Protein AF-A0A6N0HSM1-F1 (afdb_monomer)

Foldseek 3Di:
DVVVVVVVVVVVVVVVVVVVVVVVVVVVVVVVVVVVVVVVVVVVVVVVVVCV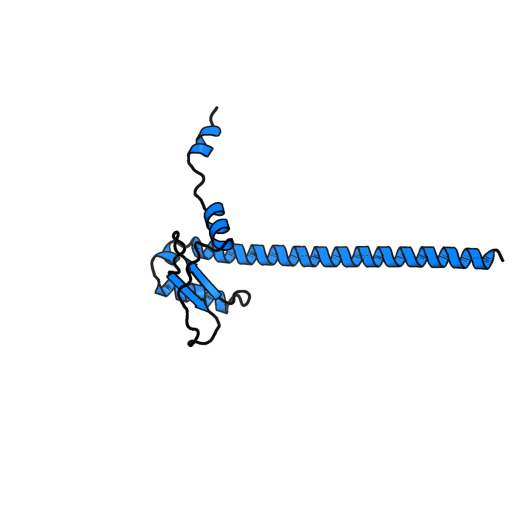PPPVCVVDPVVVQVVVVVCVVVPVVDAKDWDADPQQWTDDMDGPDDPPPPPPTDRCNPPPVSVVVNVVPPPPPCVVVVVPPD

pLDDT: mean 71.2, std 11.42, range [40.56, 85.94]

Mean predicted aligned error: 14.33 Å

Secondary structure (DSSP, 8-state):
-HHHHHHHHHHHHHHHHHHHHHHHHHHHHHHHHHHHHHHHHHHHHHHHHHHHH-TTTTT-HHHHHHHHHHHHHH-TT-SEEEEE-TTSBEEEEEESS-TT------B-TT-HHHHHHHHHHS---TTTTGGG--

Radius of gyration: 26.57 Å; Cα contacts (8 Å, |Δi|>4): 67; chains: 1; bounding box: 53×60×74 Å

Sequence (134 aa):
MPLTVAGMLLGWYSYNTQLDRVFAQQQREASNVANKVIVFLQDASREVEELSRFQTFYTLPQKQREYMYELLVREKIYRELYVVDADGSEFNMVTMRDENYNSEHHNWSGRPEFQAAIEKNKPVSEESLRIAHW

Nearest PDB structures (foldseek):
  3lie-assembly2_B  TM=6.354E-01  e=3.061E+00  Vibrio parahaemolyticus

Structure (mmCIF, N/CA/C/O backbone):
data_AF-A0A6N0HSM1-F1
#
_entry.id   AF-A0A6N0HSM1-F1
#
loop_
_atom_site.group_PDB
_atom_site.id
_atom_site.type_symbol
_atom_site.label_atom_id
_atom_site.label_alt_id
_atom_site.label_comp_id
_atom_site.label_asym_id
_atom_site.label_entity_id
_atom_site.label_seq_id
_atom_site.pdbx_PDB_ins_code
_atom_site.Cartn_x
_atom_site.Cartn_y
_atom_site.Cartn_z
_atom_site.occupancy
_atom_site.B_iso_or_equiv
_atom_site.auth_seq_id
_atom_site.auth_comp_id
_atom_site.auth_asym_id
_atom_site.auth_atom_id
_atom_site.pdbx_PDB_model_num
ATOM 1 N N . MET A 1 1 ? 34.179 -0.440 -53.560 1.00 55.72 1 MET A N 1
ATOM 2 C CA . MET A 1 1 ? 34.391 0.045 -52.178 1.00 55.72 1 MET A CA 1
ATOM 3 C C . MET A 1 1 ? 33.336 1.034 -51.648 1.00 55.72 1 MET A C 1
ATOM 5 O O . MET A 1 1 ? 33.120 0.984 -50.448 1.00 55.72 1 MET A O 1
ATOM 9 N N . PRO A 1 2 ? 32.645 1.903 -52.425 1.00 64.56 2 PRO A N 1
ATOM 10 C CA . PRO A 1 2 ? 31.671 2.835 -51.823 1.00 64.56 2 PRO A CA 1
ATOM 11 C C . PRO A 1 2 ? 30.368 2.156 -51.351 1.00 64.56 2 PRO A C 1
ATOM 13 O O . PRO A 1 2 ? 29.786 2.554 -50.348 1.00 64.56 2 PRO A O 1
ATOM 16 N N . LEU A 1 3 ? 29.943 1.081 -52.023 1.00 65.12 3 LEU A N 1
ATOM 17 C CA . LEU A 1 3 ? 28.708 0.353 -51.699 1.00 65.12 3 LEU A CA 1
ATOM 18 C C . LEU A 1 3 ? 28.742 -0.381 -50.347 1.00 65.12 3 LEU A C 1
ATOM 20 O O . LEU A 1 3 ? 27.730 -0.447 -49.657 1.00 65.12 3 LEU A O 1
ATOM 24 N N . THR A 1 4 ? 29.898 -0.906 -49.938 1.00 69.38 4 THR A N 1
ATOM 25 C CA . THR A 1 4 ? 30.055 -1.620 -48.661 1.00 69.38 4 THR A CA 1
ATOM 26 C C . THR A 1 4 ? 29.999 -0.677 -47.462 1.00 69.38 4 THR A C 1
ATOM 28 O O . THR A 1 4 ? 29.378 -1.003 -46.454 1.00 69.38 4 THR A O 1
ATOM 31 N N . VAL A 1 5 ? 30.578 0.520 -47.592 1.00 69.69 5 VAL A N 1
ATOM 32 C CA . VAL A 1 5 ? 30.514 1.566 -46.559 1.00 69.69 5 VAL A CA 1
ATOM 33 C C . VAL A 1 5 ? 29.078 2.074 -46.396 1.00 69.69 5 VAL A C 1
ATOM 35 O O . VAL A 1 5 ? 28.597 2.202 -45.273 1.00 69.69 5 VAL A O 1
ATOM 38 N N . ALA A 1 6 ? 28.357 2.278 -47.504 1.00 70.62 6 ALA A N 1
ATOM 39 C CA . ALA A 1 6 ? 26.946 2.666 -47.465 1.00 70.62 6 ALA A CA 1
ATOM 40 C C . ALA A 1 6 ? 26.065 1.599 -46.784 1.00 70.62 6 ALA A C 1
ATOM 42 O O . ALA A 1 6 ? 25.232 1.935 -45.945 1.00 70.62 6 ALA A O 1
ATOM 43 N N . GLY A 1 7 ? 26.287 0.314 -47.081 1.00 67.50 7 GLY A N 1
ATOM 44 C CA . GLY A 1 7 ? 25.564 -0.788 -46.439 1.00 67.50 7 GLY A CA 1
ATOM 45 C C . GLY A 1 7 ? 25.786 -0.861 -44.924 1.00 67.50 7 GLY A C 1
ATOM 46 O O . GLY A 1 7 ? 24.825 -1.033 -44.176 1.00 67.50 7 GLY A O 1
ATOM 47 N N . MET A 1 8 ? 27.025 -0.665 -44.456 1.00 69.81 8 MET A N 1
ATOM 48 C CA . MET A 1 8 ? 27.328 -0.636 -43.018 1.00 69.81 8 MET A CA 1
ATOM 49 C C . MET A 1 8 ? 26.655 0.537 -42.300 1.00 69.81 8 MET A C 1
ATOM 51 O O . MET A 1 8 ? 26.089 0.342 -41.226 1.00 69.81 8 MET A O 1
ATOM 55 N N . LEU A 1 9 ? 26.668 1.736 -42.891 1.00 71.25 9 LEU A N 1
ATOM 56 C CA . LEU A 1 9 ? 26.038 2.918 -42.293 1.00 71.25 9 LEU A CA 1
ATOM 57 C C . LEU A 1 9 ? 24.515 2.767 -42.191 1.00 71.25 9 LEU A C 1
ATOM 59 O O . LEU A 1 9 ? 23.933 3.091 -41.156 1.00 71.25 9 LEU A O 1
ATOM 63 N N . LEU A 1 10 ? 23.874 2.219 -43.226 1.00 73.94 10 LEU A N 1
ATOM 64 C CA . LEU A 1 10 ? 22.435 1.944 -43.209 1.00 73.94 10 LEU A CA 1
ATOM 65 C C . LEU A 1 10 ? 22.074 0.846 -42.200 1.00 73.94 10 LEU A C 1
ATOM 67 O O . LEU A 1 10 ? 21.082 0.977 -41.482 1.00 73.94 10 LEU A O 1
ATOM 71 N N . GLY A 1 11 ? 22.896 -0.203 -42.096 1.00 69.44 11 GLY A N 1
ATOM 72 C CA . GLY A 1 11 ? 22.733 -1.257 -41.094 1.00 69.44 11 GLY A CA 1
ATOM 73 C C . GLY A 1 11 ? 22.850 -0.724 -39.664 1.00 69.44 11 GLY A C 1
ATOM 74 O O . GLY A 1 11 ? 21.979 -0.991 -38.837 1.00 69.44 11 GLY A O 1
ATOM 75 N N . TRP A 1 12 ? 23.870 0.096 -39.390 1.00 77.75 12 TRP A N 1
ATOM 76 C CA . TRP A 1 12 ? 24.071 0.750 -38.093 1.00 77.75 12 TRP A CA 1
ATOM 77 C C . TRP A 1 12 ? 22.914 1.687 -37.733 1.00 77.75 12 TRP A C 1
ATOM 79 O O . TRP A 1 12 ? 22.406 1.653 -36.612 1.00 77.75 12 TRP A O 1
ATOM 89 N N . TYR A 1 13 ? 22.456 2.501 -38.685 1.00 80.75 13 TYR A N 1
ATOM 90 C CA . TYR A 1 13 ? 21.326 3.405 -38.476 1.00 80.75 13 TYR A CA 1
ATOM 91 C C . TYR A 1 13 ? 20.023 2.642 -38.191 1.00 80.75 13 TYR A C 1
ATOM 93 O O . TYR A 1 13 ? 19.322 2.948 -37.224 1.00 80.75 13 TYR A O 1
ATOM 101 N N . SER A 1 14 ? 19.724 1.600 -38.977 1.00 76.25 14 SER A N 1
ATOM 102 C CA . SER A 1 14 ? 18.558 0.736 -38.754 1.00 76.25 14 SER A CA 1
ATOM 103 C C . SER A 1 14 ? 18.618 0.041 -37.391 1.00 76.25 14 SER A C 1
ATOM 105 O O . SER A 1 14 ? 17.606 -0.024 -36.696 1.00 76.25 14 SER A O 1
ATOM 107 N N . TYR A 1 15 ? 19.792 -0.451 -36.990 1.00 75.25 15 TYR A N 1
ATOM 108 C CA . TYR A 1 15 ? 19.988 -1.111 -35.701 1.00 75.25 15 TYR A CA 1
ATOM 109 C C . TYR A 1 15 ? 19.730 -0.164 -34.520 1.00 75.25 15 TYR A C 1
ATOM 111 O O . TYR A 1 15 ? 18.949 -0.500 -33.632 1.00 75.25 15 TYR A O 1
ATOM 119 N N . ASN A 1 16 ? 20.291 1.050 -34.544 1.00 75.88 16 ASN A N 1
ATOM 120 C CA . ASN A 1 16 ? 20.036 2.046 -33.496 1.00 75.88 16 ASN A CA 1
ATOM 121 C C . ASN A 1 16 ? 18.560 2.458 -33.445 1.00 75.88 16 ASN A C 1
ATOM 123 O O . ASN A 1 16 ? 17.966 2.487 -32.374 1.00 75.88 16 ASN A O 1
ATOM 127 N N . THR A 1 17 ? 17.926 2.659 -34.604 1.00 76.44 17 THR A N 1
ATOM 128 C CA . THR A 1 17 ? 16.497 3.008 -34.663 1.00 76.44 17 THR A CA 1
ATOM 129 C C . THR A 1 17 ? 15.611 1.906 -34.067 1.00 76.44 17 THR A C 1
ATOM 131 O O . THR A 1 17 ? 14.573 2.191 -33.469 1.00 76.44 17 THR A O 1
ATOM 134 N N . GLN A 1 18 ? 15.991 0.634 -34.229 1.00 76.19 18 GLN A N 1
ATOM 135 C CA . GLN A 1 18 ? 15.280 -0.485 -33.610 1.00 76.19 18 GLN A CA 1
ATOM 136 C C . GLN A 1 18 ? 15.510 -0.540 -32.098 1.00 76.19 18 GLN A C 1
ATOM 138 O O . GLN A 1 18 ? 14.544 -0.729 -31.361 1.00 76.19 18 GLN A O 1
ATOM 143 N N . LEU A 1 19 ? 16.741 -0.314 -31.631 1.00 79.00 19 LEU A N 1
ATOM 144 C CA . LEU A 1 19 ? 17.042 -0.237 -30.200 1.00 79.00 19 LEU A CA 1
ATOM 145 C C . LEU A 1 19 ? 16.260 0.885 -29.512 1.00 79.00 19 LEU A C 1
ATOM 147 O O . LEU A 1 19 ? 15.607 0.627 -28.504 1.00 79.00 19 LEU A O 1
ATOM 151 N N . ASP A 1 20 ? 16.237 2.087 -30.087 1.00 81.75 20 ASP A N 1
ATOM 152 C CA . ASP A 1 20 ? 15.497 3.224 -29.528 1.00 81.75 20 ASP A CA 1
ATOM 153 C C . ASP A 1 20 ? 13.997 2.925 -29.411 1.00 81.75 20 ASP A C 1
ATOM 155 O O . ASP A 1 20 ? 13.355 3.266 -28.416 1.00 81.75 20 ASP A O 1
ATOM 159 N N . ARG A 1 21 ? 13.426 2.227 -30.401 1.00 76.00 21 ARG A N 1
ATOM 160 C CA . ARG A 1 21 ? 12.022 1.788 -30.356 1.00 76.00 21 ARG A CA 1
ATOM 161 C C . ARG A 1 21 ? 11.773 0.768 -29.251 1.00 76.00 21 ARG A C 1
ATOM 163 O O . ARG A 1 21 ? 10.755 0.880 -28.569 1.00 76.00 21 ARG A O 1
ATOM 170 N N . VAL A 1 22 ? 12.681 -0.191 -29.063 1.00 79.69 22 VAL A N 1
ATOM 171 C CA . VAL A 1 22 ? 12.588 -1.193 -27.991 1.00 79.69 22 VAL A CA 1
ATOM 172 C C . VAL A 1 22 ? 12.699 -0.521 -26.624 1.00 79.69 22 VAL A C 1
ATOM 174 O O . VAL A 1 22 ? 11.849 -0.766 -25.770 1.00 79.69 22 VAL A O 1
ATOM 177 N N . PHE A 1 23 ? 13.656 0.388 -26.428 1.00 79.62 23 PHE A N 1
ATOM 178 C CA . PHE A 1 23 ? 13.786 1.141 -25.177 1.00 79.62 23 PHE A CA 1
ATOM 179 C C . PHE A 1 23 ? 12.552 2.002 -24.895 1.00 79.62 23 PHE A C 1
ATOM 181 O O . PHE A 1 23 ? 12.008 1.958 -23.792 1.00 79.62 23 PHE A O 1
ATOM 188 N N . ALA A 1 24 ? 12.037 2.717 -25.897 1.00 80.56 24 ALA A N 1
ATOM 189 C CA . ALA A 1 24 ? 10.823 3.517 -25.750 1.00 80.56 24 ALA A CA 1
ATOM 190 C C . ALA A 1 24 ? 9.573 2.660 -25.481 1.00 80.56 24 ALA A C 1
ATOM 192 O O . ALA A 1 24 ? 8.617 3.128 -24.857 1.00 80.56 24 ALA A O 1
ATOM 193 N N . GLN A 1 25 ? 9.527 1.421 -25.974 1.00 82.25 25 GLN A N 1
ATOM 194 C CA . GLN A 1 25 ? 8.449 0.484 -25.661 1.00 82.25 25 GLN A CA 1
ATOM 195 C C . GLN A 1 25 ? 8.578 -0.050 -24.231 1.00 82.25 25 GLN A C 1
ATOM 197 O O . GLN A 1 25 ? 7.612 0.034 -23.477 1.00 82.25 25 GLN A O 1
ATOM 202 N N . GLN A 1 26 ? 9.766 -0.504 -23.829 1.00 78.50 26 GLN A N 1
ATOM 203 C CA . GLN A 1 26 ? 10.029 -0.977 -22.467 1.00 78.50 26 GLN A CA 1
ATOM 204 C C . GLN A 1 26 ? 9.753 0.108 -21.425 1.00 78.50 26 GLN A C 1
ATOM 206 O O . GLN A 1 26 ? 9.138 -0.166 -20.399 1.00 78.50 26 GLN A O 1
ATOM 211 N N . GLN A 1 27 ? 10.132 1.358 -21.704 1.00 81.06 27 GLN A N 1
ATOM 212 C CA . GLN A 1 27 ? 9.851 2.477 -20.809 1.00 81.06 27 GLN A CA 1
ATOM 213 C C . GLN A 1 27 ? 8.347 2.754 -20.691 1.00 81.06 27 GLN A C 1
ATOM 215 O O . GLN A 1 27 ? 7.855 3.011 -19.596 1.00 81.06 27 GLN A O 1
ATOM 220 N N . ARG 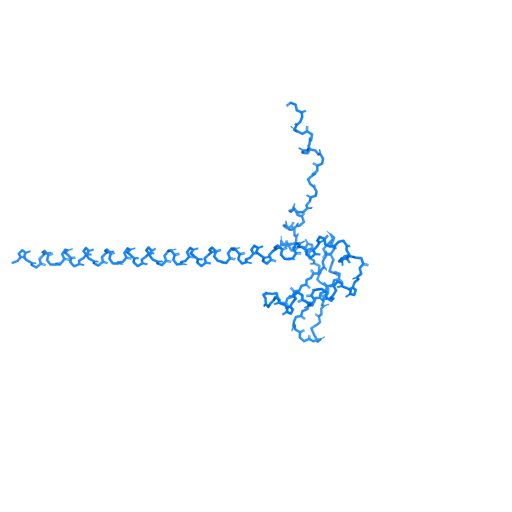A 1 28 ? 7.589 2.655 -21.792 1.00 85.94 28 ARG A N 1
ATOM 221 C CA . ARG A 1 28 ? 6.123 2.784 -21.759 1.00 85.94 28 ARG A CA 1
ATOM 222 C C . ARG A 1 28 ? 5.465 1.650 -20.982 1.00 85.94 28 ARG A C 1
ATOM 224 O O . ARG A 1 28 ? 4.559 1.906 -20.195 1.00 85.94 28 ARG A O 1
ATOM 231 N N . GLU A 1 29 ? 5.917 0.417 -21.174 1.00 83.50 29 GLU A N 1
ATOM 232 C CA . GLU A 1 29 ? 5.416 -0.740 -20.431 1.00 83.50 29 GLU A CA 1
ATOM 233 C C . GLU A 1 29 ? 5.733 -0.622 -18.936 1.00 83.50 29 GLU A C 1
ATOM 235 O O . GLU A 1 29 ? 4.832 -0.795 -18.117 1.00 83.50 29 GLU A O 1
ATOM 240 N N . ALA A 1 30 ? 6.955 -0.218 -18.576 1.00 80.25 30 ALA A N 1
ATOM 241 C CA . ALA A 1 30 ? 7.345 0.040 -17.192 1.00 80.25 30 ALA A CA 1
ATOM 242 C C . ALA A 1 30 ? 6.492 1.145 -16.551 1.00 80.25 30 ALA A C 1
ATOM 244 O O . ALA A 1 30 ? 5.958 0.944 -15.462 1.00 80.25 30 ALA A O 1
ATOM 245 N N . SER A 1 31 ? 6.284 2.271 -17.242 1.00 81.75 31 SER A N 1
ATOM 246 C CA . SER A 1 31 ? 5.404 3.348 -16.767 1.00 81.75 31 SER A CA 1
ATOM 247 C C . SER A 1 31 ? 3.954 2.888 -16.612 1.00 81.75 31 SER A C 1
ATOM 249 O O . SER A 1 31 ? 3.293 3.239 -15.637 1.00 81.75 31 SER A O 1
ATOM 251 N N . ASN A 1 32 ? 3.448 2.064 -17.532 1.00 85.25 32 ASN A N 1
ATOM 252 C CA . ASN A 1 32 ? 2.098 1.509 -17.438 1.00 85.25 32 ASN A CA 1
ATOM 253 C C . ASN A 1 32 ? 1.951 0.559 -16.245 1.00 85.25 32 ASN A C 1
ATOM 255 O O . ASN A 1 32 ? 0.934 0.603 -15.554 1.00 85.25 32 ASN A O 1
ATOM 259 N N . VAL A 1 33 ? 2.948 -0.292 -15.991 1.00 84.31 33 VAL A N 1
ATOM 260 C CA . VAL A 1 33 ? 2.967 -1.170 -14.815 1.00 84.31 33 VAL A CA 1
ATOM 261 C C . VAL A 1 33 ? 3.053 -0.338 -13.537 1.00 84.31 33 VAL A C 1
ATOM 263 O O . VAL A 1 33 ? 2.258 -0.564 -12.629 1.00 84.31 33 VAL A O 1
ATOM 266 N N . ALA A 1 34 ? 3.931 0.666 -13.487 1.00 80.94 34 ALA A N 1
ATOM 267 C CA . ALA A 1 34 ? 4.055 1.565 -12.342 1.00 80.94 34 ALA A CA 1
ATOM 268 C C . ALA A 1 34 ? 2.730 2.277 -12.033 1.00 80.94 34 ALA A C 1
ATOM 270 O O . ALA A 1 34 ? 2.274 2.254 -10.892 1.00 80.94 34 ALA A O 1
ATOM 271 N N . ASN A 1 35 ? 2.056 2.821 -13.050 1.00 84.00 35 ASN A N 1
ATOM 272 C CA . ASN A 1 35 ? 0.748 3.455 -12.883 1.00 84.00 35 ASN A CA 1
ATOM 273 C C . ASN A 1 35 ? -0.306 2.475 -12.356 1.00 84.00 35 ASN A C 1
ATOM 275 O O . ASN A 1 35 ? -1.064 2.824 -11.456 1.00 84.00 35 ASN A O 1
ATOM 279 N N . LYS A 1 36 ? -0.338 1.239 -12.868 1.00 81.19 36 LYS A N 1
ATOM 280 C CA . LYS A 1 36 ? -1.255 0.206 -12.364 1.00 81.19 36 LYS A CA 1
ATOM 281 C C . LYS A 1 36 ? -0.988 -0.131 -10.897 1.00 81.19 36 LYS A C 1
ATOM 283 O O . LYS A 1 36 ? -1.941 -0.267 -10.141 1.00 81.19 36 LYS A O 1
ATOM 288 N N . VAL A 1 37 ? 0.280 -0.227 -10.494 1.00 80.06 37 VAL A N 1
ATOM 289 C CA . VAL A 1 37 ? 0.663 -0.464 -9.093 1.00 80.06 37 VAL A CA 1
ATOM 290 C C . VAL A 1 37 ? 0.240 0.707 -8.206 1.00 80.06 37 VAL A C 1
ATOM 292 O O . VAL A 1 37 ? -0.317 0.479 -7.138 1.00 80.06 37 VAL A O 1
ATOM 295 N N . ILE A 1 38 ? 0.449 1.950 -8.649 1.00 79.69 38 ILE A N 1
ATOM 296 C CA . ILE A 1 38 ? 0.039 3.144 -7.894 1.00 79.69 38 ILE A CA 1
ATOM 297 C C . ILE A 1 38 ? -1.477 3.161 -7.684 1.00 79.69 38 ILE A C 1
ATOM 299 O O . ILE A 1 38 ? -1.919 3.340 -6.554 1.00 79.69 38 ILE A O 1
ATOM 303 N N . VAL A 1 39 ? -2.264 2.945 -8.743 1.00 80.44 39 VAL A N 1
ATOM 304 C CA . VAL A 1 39 ? -3.734 2.917 -8.653 1.00 80.44 39 VAL A CA 1
ATOM 305 C C . VAL A 1 39 ? -4.194 1.807 -7.709 1.00 80.44 39 VAL A C 1
ATOM 307 O O . VAL A 1 39 ? -4.978 2.061 -6.804 1.00 80.44 39 VAL A O 1
ATOM 310 N N . PHE A 1 40 ? -3.629 0.609 -7.849 1.00 77.56 40 PHE A N 1
ATOM 311 C CA . PHE A 1 40 ? -3.930 -0.517 -6.969 1.00 77.56 40 PHE A CA 1
ATOM 312 C C . PHE A 1 40 ? -3.640 -0.210 -5.488 1.00 77.56 40 PHE A C 1
ATOM 314 O O . PHE A 1 40 ? -4.470 -0.483 -4.626 1.00 77.56 40 PHE A O 1
ATOM 321 N N . LEU A 1 41 ? -2.491 0.404 -5.182 1.00 78.56 41 LEU A N 1
ATOM 322 C CA . LEU A 1 41 ? -2.148 0.800 -3.811 1.00 78.56 41 LEU A CA 1
ATOM 323 C C . LEU A 1 41 ? -3.067 1.906 -3.274 1.00 78.56 41 LEU A C 1
ATOM 325 O O . LEU A 1 41 ? -3.370 1.927 -2.080 1.00 78.56 41 LEU A O 1
ATOM 329 N N . GLN A 1 42 ? -3.507 2.829 -4.132 1.00 80.31 42 GLN A N 1
ATOM 330 C CA . GLN A 1 42 ? -4.454 3.880 -3.758 1.00 80.31 42 GLN A CA 1
ATOM 331 C C . GLN A 1 42 ? -5.838 3.314 -3.436 1.00 80.31 42 GLN A C 1
ATOM 333 O O . GLN A 1 42 ? -6.422 3.717 -2.431 1.00 80.31 42 GLN A O 1
ATOM 338 N N . ASP A 1 43 ? -6.334 2.373 -4.238 1.00 81.00 43 ASP A N 1
ATOM 339 C CA . ASP A 1 43 ? -7.622 1.718 -3.998 1.00 81.00 43 ASP A CA 1
ATOM 340 C C . ASP A 1 43 ? -7.582 0.900 -2.698 1.00 81.00 43 ASP A C 1
ATOM 342 O O . ASP A 1 43 ? -8.433 1.094 -1.829 1.00 81.00 43 ASP A O 1
ATOM 346 N N . ALA A 1 44 ? -6.517 0.119 -2.488 1.00 74.94 44 ALA A N 1
ATOM 347 C CA . ALA A 1 44 ? -6.288 -0.602 -1.235 1.00 74.94 44 ALA A CA 1
ATOM 348 C C . ALA A 1 44 ? -6.188 0.335 -0.013 1.00 74.94 44 ALA A C 1
ATOM 350 O O . ALA A 1 44 ? -6.639 0.005 1.083 1.00 74.94 44 ALA A O 1
ATOM 351 N N . SER A 1 45 ? -5.591 1.521 -0.173 1.00 76.31 45 SER A N 1
ATOM 352 C CA . SER A 1 45 ? -5.520 2.509 0.913 1.00 76.31 45 SER A CA 1
ATOM 353 C C . SER A 1 45 ? -6.893 3.104 1.228 1.00 76.31 45 SER A C 1
ATOM 355 O O . SER A 1 45 ? -7.214 3.311 2.398 1.00 76.31 45 SER A O 1
ATOM 357 N N . ARG A 1 46 ? -7.708 3.372 0.199 1.00 79.25 46 ARG A N 1
ATOM 358 C CA . ARG A 1 46 ? -9.056 3.928 0.360 1.00 79.25 46 ARG A CA 1
ATOM 359 C C . ARG A 1 46 ? -9.966 2.960 1.106 1.00 79.25 46 ARG A C 1
ATOM 361 O O . ARG A 1 46 ? -10.677 3.387 2.004 1.00 79.25 46 ARG A O 1
ATOM 368 N N . GLU A 1 47 ? -9.907 1.675 0.782 1.00 74.31 47 GLU A N 1
ATOM 369 C CA . GLU A 1 47 ? -10.747 0.657 1.417 1.00 74.31 47 GLU A CA 1
ATOM 370 C C . GLU A 1 47 ? -10.469 0.526 2.927 1.00 74.31 47 GLU A C 1
ATOM 372 O O . GLU A 1 47 ? -11.389 0.451 3.744 1.00 74.31 47 GLU A O 1
ATOM 377 N N . VAL A 1 48 ? -9.193 0.600 3.322 1.00 73.06 48 VAL A N 1
ATOM 378 C CA . VAL A 1 48 ? -8.787 0.630 4.738 1.00 73.06 48 VAL A CA 1
ATOM 379 C C . VAL A 1 48 ? -9.209 1.939 5.421 1.00 73.06 48 VAL A C 1
ATOM 381 O O . VAL A 1 48 ? -9.597 1.933 6.590 1.00 73.06 48 VAL A O 1
ATOM 384 N N . GLU A 1 49 ? -9.165 3.071 4.716 1.00 73.62 49 GLU A N 1
ATOM 385 C CA . GLU A 1 49 ? -9.649 4.352 5.246 1.00 73.62 49 GLU A CA 1
ATOM 386 C C . GLU A 1 49 ? -11.175 4.360 5.434 1.00 73.62 49 GLU A C 1
ATOM 388 O O . GLU A 1 49 ? -11.687 4.926 6.399 1.00 73.62 49 GLU A O 1
ATOM 393 N N . GLU A 1 50 ? -11.924 3.708 4.550 1.00 74.19 50 GLU A N 1
ATOM 394 C CA . GLU A 1 50 ? -13.374 3.571 4.691 1.00 74.19 50 GLU A CA 1
ATOM 395 C C . GLU A 1 50 ? -13.743 2.760 5.938 1.00 74.19 50 GLU A C 1
ATOM 397 O O . GLU A 1 50 ? -14.650 3.160 6.671 1.00 74.19 50 GLU A O 1
ATOM 402 N N . LEU A 1 51 ? -12.991 1.699 6.252 1.00 68.44 51 LEU A N 1
ATOM 403 C CA . LEU A 1 51 ? -13.151 0.928 7.491 1.00 68.44 51 LEU A CA 1
ATOM 404 C C . LEU A 1 51 ? -12.984 1.785 8.755 1.00 68.44 51 LEU A C 1
ATOM 406 O O . LEU A 1 51 ? -13.767 1.639 9.695 1.00 68.44 51 LEU A O 1
ATOM 410 N N . SER A 1 52 ? -12.006 2.697 8.784 1.00 64.81 52 SER A N 1
ATOM 411 C CA . SER A 1 52 ? -11.748 3.545 9.961 1.00 64.81 52 SER A CA 1
ATOM 412 C C . SER A 1 52 ? -12.797 4.647 10.158 1.00 64.81 52 SER A C 1
ATOM 414 O O . SER A 1 52 ? -13.012 5.103 11.283 1.00 64.81 52 SER A O 1
ATOM 416 N N . ARG A 1 53 ? -13.504 5.049 9.092 1.00 63.84 53 ARG A N 1
ATOM 417 C CA . ARG A 1 53 ? -14.591 6.046 9.150 1.00 63.84 53 ARG A CA 1
ATOM 418 C C . ARG A 1 53 ? -15.871 5.512 9.784 1.00 63.84 53 ARG A C 1
ATOM 420 O O . ARG A 1 53 ? -16.697 6.307 10.242 1.00 63.84 53 ARG A O 1
ATOM 427 N N . PHE A 1 54 ? -16.057 4.195 9.849 1.00 63.16 54 PHE A N 1
ATOM 428 C CA . PHE A 1 54 ? -17.176 3.627 10.587 1.00 63.16 54 PHE A CA 1
ATOM 429 C C . PHE A 1 54 ? -16.924 3.800 12.087 1.00 63.16 54 PHE A C 1
ATOM 431 O O . PHE A 1 54 ? -16.195 3.034 12.705 1.00 63.16 54 PHE A O 1
ATOM 438 N N . GLN A 1 55 ? -17.586 4.786 12.698 1.00 53.19 55 GLN A N 1
ATOM 439 C CA . GLN A 1 55 ? -17.549 5.062 14.144 1.00 53.19 55 GLN A CA 1
ATOM 440 C C . GLN A 1 55 ? -17.781 3.808 15.011 1.00 53.19 55 GLN A C 1
ATOM 442 O O . GLN A 1 55 ? -17.311 3.731 16.14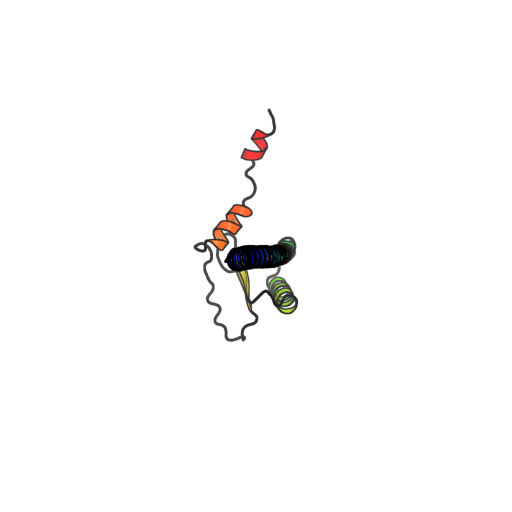1 1.00 53.19 55 GLN A O 1
ATOM 447 N N . THR A 1 56 ? -18.491 2.807 14.479 1.00 55.94 56 THR A N 1
ATOM 448 C CA . THR A 1 56 ? -18.775 1.528 15.145 1.00 55.94 56 THR A CA 1
ATOM 449 C C . THR A 1 56 ? -17.593 0.548 15.148 1.00 55.94 56 THR A C 1
ATOM 451 O O . THR A 1 56 ? -17.590 -0.395 15.937 1.00 55.94 56 THR A O 1
ATOM 454 N N . PHE A 1 57 ? -16.581 0.755 14.300 1.00 59.47 57 PHE A N 1
ATOM 455 C CA . PHE A 1 57 ? -15.389 -0.095 14.224 1.00 59.47 57 PHE A CA 1
ATOM 456 C C . PHE A 1 57 ? -14.599 -0.079 15.539 1.00 59.47 57 PHE A C 1
ATOM 458 O O . PHE A 1 57 ? -14.121 -1.119 15.985 1.00 59.47 57 PHE A O 1
ATOM 465 N N . TYR A 1 58 ? -14.538 1.077 16.206 1.00 62.03 58 TYR A N 1
ATOM 466 C CA . TYR A 1 58 ? -13.819 1.247 17.472 1.00 62.03 58 TYR A CA 1
ATOM 467 C C . TYR A 1 58 ? -14.662 0.946 18.719 1.00 62.03 58 TYR A C 1
ATOM 469 O O . TYR A 1 58 ? -14.115 0.848 19.813 1.00 62.03 58 TYR A O 1
ATOM 477 N N . THR A 1 59 ? -15.987 0.793 18.598 1.00 64.44 59 THR A N 1
ATOM 478 C CA . THR A 1 59 ? -16.866 0.636 19.772 1.00 64.44 59 THR A CA 1
ATOM 479 C C . THR A 1 59 ? -17.140 -0.816 20.158 1.00 64.44 59 THR A C 1
ATOM 481 O O . THR A 1 59 ? -17.587 -1.060 21.277 1.00 64.44 59 THR A O 1
ATOM 484 N N . LEU A 1 60 ? -16.878 -1.793 19.277 1.00 66.06 60 LEU A N 1
ATOM 485 C CA . LEU A 1 60 ? -17.153 -3.214 19.532 1.00 66.06 60 LEU A CA 1
ATOM 486 C C . LEU A 1 60 ? -16.002 -4.122 19.046 1.00 66.06 60 LEU A C 1
ATOM 488 O O . LEU A 1 60 ? -15.957 -4.458 17.859 1.00 66.06 60 LEU A O 1
ATOM 492 N N . PRO A 1 61 ? -15.134 -4.625 19.951 1.00 68.25 61 PRO A N 1
ATOM 493 C CA . PRO A 1 61 ? -13.952 -5.428 19.595 1.00 68.25 61 PRO A CA 1
ATOM 494 C C . PRO A 1 61 ? -14.248 -6.719 18.814 1.00 68.25 61 PRO A C 1
ATOM 496 O O . PRO A 1 61 ? -13.404 -7.217 18.069 1.00 68.25 61 PRO A O 1
ATOM 499 N N . GLN A 1 62 ? -15.443 -7.291 18.990 1.00 69.88 62 GLN A N 1
ATOM 500 C CA . GLN A 1 62 ? -15.863 -8.502 18.280 1.00 69.88 62 GLN A CA 1
ATOM 501 C C . GLN A 1 62 ? -16.266 -8.206 16.829 1.00 69.88 62 GLN A C 1
ATOM 503 O O . GLN A 1 62 ? -15.815 -8.902 15.925 1.00 69.88 62 GLN A O 1
ATOM 508 N N . LYS A 1 63 ? -17.037 -7.134 16.597 1.00 71.38 63 LYS A N 1
ATOM 509 C CA . LYS A 1 63 ? -17.403 -6.698 15.239 1.00 71.38 63 LYS A CA 1
ATOM 510 C C . LYS A 1 63 ? -16.188 -6.201 14.463 1.00 71.38 63 LYS A C 1
ATOM 512 O O . LYS A 1 63 ? -16.087 -6.436 13.269 1.00 71.38 63 LYS A O 1
ATOM 517 N N . GLN A 1 64 ? -15.248 -5.559 15.153 1.00 72.56 64 GLN A N 1
ATOM 518 C CA . GLN A 1 64 ? -13.980 -5.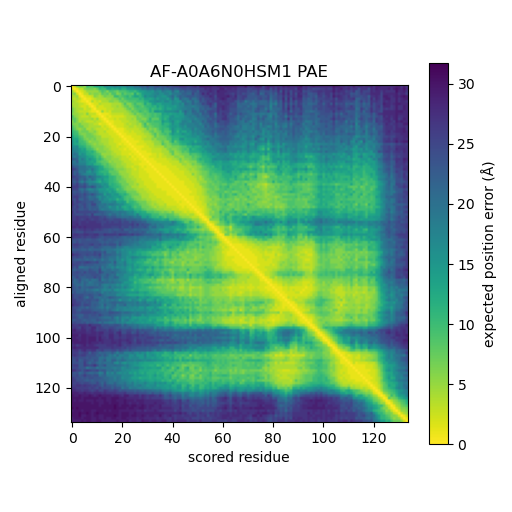129 14.576 1.00 72.56 64 GLN A CA 1
ATOM 519 C C . GLN A 1 64 ? -13.212 -6.300 13.950 1.00 72.56 64 GLN A C 1
ATOM 521 O O . GLN A 1 64 ? -12.817 -6.230 12.789 1.00 72.56 64 GLN A O 1
ATOM 526 N N . ARG A 1 65 ? -13.069 -7.404 14.698 1.00 74.25 65 ARG A N 1
ATOM 527 C CA . ARG A 1 65 ? -12.440 -8.632 14.198 1.00 74.25 65 ARG A CA 1
ATOM 528 C C . ARG A 1 65 ? -13.182 -9.212 13.005 1.00 74.25 65 ARG A C 1
ATOM 530 O O . ARG A 1 65 ? -12.534 -9.573 12.034 1.00 74.25 65 ARG A O 1
ATOM 537 N N . GLU A 1 66 ? -14.507 -9.280 13.066 1.00 78.31 66 GLU A N 1
ATOM 538 C CA . GLU A 1 66 ? -15.335 -9.811 11.978 1.00 78.31 66 GLU A CA 1
ATOM 539 C C . GLU A 1 66 ? -15.134 -9.029 10.671 1.00 78.31 66 GLU A C 1
ATOM 541 O O . GLU A 1 66 ? -14.843 -9.636 9.644 1.00 78.31 66 GLU A O 1
ATOM 546 N N . TYR A 1 67 ? -15.153 -7.692 10.722 1.00 77.12 67 TYR A N 1
ATOM 547 C CA . TYR A 1 67 ? -14.890 -6.855 9.545 1.00 77.12 67 TYR A CA 1
ATOM 548 C C . TYR A 1 67 ? -13.453 -6.971 9.031 1.00 77.12 67 TYR A C 1
ATOM 550 O O . TYR A 1 67 ? -13.235 -7.015 7.824 1.00 77.12 67 TYR A O 1
ATOM 558 N N . MET A 1 68 ? -12.464 -7.036 9.926 1.00 78.44 68 MET A N 1
ATOM 559 C CA . MET A 1 68 ? -11.071 -7.257 9.526 1.00 78.44 68 MET A CA 1
ATOM 560 C C . MET A 1 68 ? -10.894 -8.624 8.856 1.00 78.44 68 MET A C 1
ATOM 562 O O . MET A 1 68 ? -10.201 -8.713 7.849 1.00 78.44 68 MET A O 1
ATOM 566 N N . TYR A 1 69 ? -11.539 -9.675 9.371 1.00 78.62 69 TYR A N 1
ATOM 567 C CA . TYR A 1 69 ? -11.550 -10.998 8.743 1.00 78.62 69 TYR A CA 1
ATOM 568 C C . TYR A 1 69 ? -12.238 -10.972 7.379 1.00 78.62 69 TYR A C 1
ATOM 570 O O . TYR A 1 69 ? -11.704 -11.539 6.428 1.00 78.62 69 TYR A O 1
ATOM 578 N N . GLU A 1 70 ? -13.385 -10.301 7.262 1.00 81.50 70 GLU A N 1
ATOM 579 C CA . GLU A 1 70 ? -14.085 -10.147 5.987 1.00 81.50 70 GLU A CA 1
ATOM 580 C C . GLU A 1 70 ? -13.197 -9.445 4.955 1.00 81.50 70 GLU A C 1
ATOM 582 O O . GLU A 1 70 ? -13.068 -9.935 3.833 1.00 81.50 70 GLU A O 1
ATOM 587 N N . LEU A 1 71 ? -12.525 -8.356 5.350 1.00 78.81 71 LEU A N 1
ATOM 58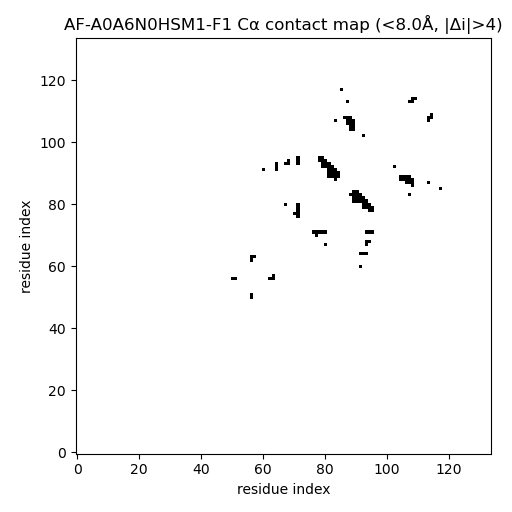8 C CA . LEU A 1 71 ? -11.578 -7.648 4.490 1.00 78.81 71 LEU A CA 1
ATOM 589 C C . LEU A 1 71 ? -10.430 -8.568 4.062 1.00 78.81 71 LEU A C 1
ATOM 591 O O . LEU A 1 71 ? -10.115 -8.635 2.883 1.00 78.81 71 LEU A O 1
ATOM 595 N N . LEU A 1 72 ? -9.840 -9.319 4.994 1.00 81.19 72 LEU A N 1
ATOM 596 C CA . LEU A 1 72 ? -8.742 -10.244 4.701 1.00 81.19 72 LEU A CA 1
ATOM 597 C C . LEU A 1 72 ? -9.158 -11.347 3.717 1.00 81.19 72 LEU A C 1
ATOM 599 O O . LEU A 1 72 ? -8.395 -11.697 2.820 1.00 81.19 72 LEU A O 1
ATOM 603 N N . VAL A 1 73 ? -10.368 -11.895 3.867 1.00 80.81 73 VAL A N 1
ATOM 604 C CA . VAL A 1 73 ? -10.897 -12.950 2.987 1.00 80.81 73 VAL A CA 1
ATOM 605 C C . VAL A 1 73 ? -11.288 -12.406 1.614 1.00 80.81 73 VAL A C 1
ATOM 607 O O . VAL A 1 73 ? -11.018 -13.065 0.604 1.00 80.81 73 VAL A O 1
ATOM 610 N N . ARG A 1 74 ? -11.921 -11.229 1.567 1.00 79.75 74 ARG A N 1
ATOM 611 C CA . ARG A 1 74 ? -12.331 -10.567 0.321 1.00 79.75 74 ARG A CA 1
ATOM 612 C C . ARG A 1 74 ? -11.112 -10.123 -0.480 1.00 79.75 74 ARG A C 1
ATOM 614 O O . ARG A 1 74 ? -10.994 -10.445 -1.662 1.00 79.75 74 ARG A O 1
ATOM 621 N N . GLU A 1 75 ? -10.184 -9.463 0.195 1.00 75.38 75 GLU A N 1
ATOM 622 C CA . GLU A 1 75 ? -9.033 -8.806 -0.395 1.00 75.38 75 GLU A CA 1
ATOM 623 C C . GLU A 1 75 ? -7.755 -9.579 -0.062 1.00 75.38 75 GLU A C 1
ATOM 625 O O . GLU A 1 75 ? -7.047 -9.306 0.908 1.00 75.38 75 GLU A O 1
ATOM 630 N N . LYS A 1 76 ? -7.402 -10.532 -0.939 1.00 70.94 76 LYS A N 1
ATOM 631 C CA . LYS A 1 76 ? -6.205 -11.402 -0.819 1.00 70.94 76 LYS A CA 1
ATOM 632 C C . LYS A 1 76 ? -4.862 -10.657 -0.816 1.00 70.94 76 LYS A C 1
ATOM 634 O O . LYS A 1 76 ? -3.798 -11.276 -0.813 1.00 70.94 76 LYS A O 1
ATOM 639 N N . ILE A 1 77 ? -4.913 -9.338 -0.914 1.00 74.25 77 ILE A N 1
ATOM 640 C CA . ILE A 1 77 ? -3.772 -8.431 -0.948 1.00 74.25 77 ILE A CA 1
ATOM 641 C C . ILE A 1 77 ? -3.252 -8.171 0.467 1.00 74.25 77 ILE A C 1
ATOM 643 O O . ILE A 1 77 ? -2.060 -7.925 0.652 1.00 74.25 77 ILE A O 1
ATOM 647 N N . TYR A 1 78 ? -4.129 -8.282 1.466 1.00 76.81 78 TYR A N 1
ATOM 648 C CA . TYR A 1 78 ? -3.768 -8.169 2.866 1.00 76.81 78 TYR A CA 1
ATOM 649 C C . TYR A 1 78 ? -3.400 -9.548 3.399 1.00 76.81 78 TYR A C 1
ATOM 651 O O . TYR A 1 78 ? -4.071 -10.543 3.139 1.00 76.81 78 TYR A O 1
ATOM 659 N N . ARG A 1 79 ? -2.300 -9.613 4.148 1.00 76.75 79 ARG A N 1
ATOM 660 C CA . ARG A 1 79 ? -1.882 -10.829 4.859 1.00 76.75 79 ARG A CA 1
ATOM 661 C C . ARG A 1 79 ? -2.270 -10.776 6.330 1.00 76.75 79 ARG A C 1
ATOM 663 O O . ARG A 1 79 ? -2.672 -11.782 6.909 1.00 76.75 79 ARG A O 1
ATOM 670 N N . GLU A 1 80 ? -2.102 -9.596 6.906 1.00 82.12 80 GLU A N 1
ATOM 671 C CA . GLU A 1 80 ? -2.276 -9.288 8.315 1.00 82.12 80 GLU A CA 1
ATOM 672 C C . GLU A 1 80 ? -2.876 -7.885 8.410 1.00 82.12 80 GLU A C 1
ATOM 674 O O . GLU A 1 80 ? -2.491 -6.988 7.655 1.00 82.12 80 GLU A O 1
ATOM 679 N N . LEU A 1 81 ? -3.818 -7.710 9.329 1.00 80.75 81 LEU A N 1
ATOM 680 C CA . LEU A 1 81 ? -4.425 -6.430 9.660 1.00 80.75 81 LEU A CA 1
ATOM 681 C C . LEU A 1 81 ? -4.259 -6.198 11.157 1.00 80.75 81 LEU A C 1
ATOM 683 O O . LEU A 1 81 ? -4.566 -7.079 11.961 1.00 80.75 81 LEU A O 1
ATOM 687 N N . TYR A 1 82 ? -3.806 -5.000 11.509 1.00 82.44 82 TYR A N 1
ATOM 688 C CA . TYR A 1 82 ? -3.541 -4.589 12.881 1.00 82.44 82 TYR A CA 1
ATOM 689 C C . TYR A 1 82 ? -4.406 -3.383 13.229 1.00 82.44 82 TYR A C 1
ATOM 691 O O . TYR A 1 82 ? -4.569 -2.464 12.424 1.00 82.44 82 TYR A O 1
ATOM 699 N N . VAL A 1 83 ? -4.933 -3.378 14.446 1.00 79.25 83 VAL A N 1
ATOM 700 C CA . VAL A 1 83 ? -5.560 -2.214 15.067 1.00 79.25 83 VAL A CA 1
ATOM 701 C C . VAL A 1 83 ? -4.616 -1.741 16.148 1.00 79.25 83 VAL A C 1
ATOM 703 O O . VAL A 1 83 ? -4.297 -2.488 17.072 1.00 79.25 83 VAL A O 1
ATOM 706 N N . VAL A 1 84 ? -4.195 -0.492 16.025 1.00 80.06 84 VAL A N 1
ATOM 707 C CA . VAL A 1 84 ? -3.233 0.137 16.921 1.00 80.06 84 VAL A CA 1
ATOM 708 C C . VAL A 1 84 ? -3.875 1.397 17.489 1.00 80.06 84 VAL A C 1
ATOM 710 O O . VAL A 1 84 ? -4.517 2.148 16.750 1.00 80.06 84 VAL A O 1
ATOM 713 N N . ASP A 1 85 ? -3.737 1.595 18.795 1.00 77.00 85 ASP A N 1
ATOM 714 C CA . ASP A 1 85 ? -4.188 2.800 19.485 1.00 77.00 85 ASP A CA 1
ATOM 715 C C . ASP A 1 85 ? -3.201 3.966 19.249 1.00 77.00 85 ASP A C 1
ATOM 717 O O . ASP A 1 85 ? -2.095 3.793 18.727 1.00 77.00 85 ASP A O 1
ATOM 721 N N . ALA A 1 86 ? -3.604 5.187 19.589 1.00 75.12 86 ALA A N 1
ATOM 722 C CA . ALA A 1 86 ? -2.843 6.409 19.337 1.00 75.12 86 ALA A CA 1
ATOM 723 C C . ALA A 1 86 ? -1.473 6.440 20.043 1.00 75.12 86 ALA A C 1
ATOM 725 O O . ALA A 1 86 ? -0.578 7.171 19.619 1.00 75.12 86 ALA A O 1
ATOM 726 N N . ASP A 1 87 ? -1.296 5.648 21.100 1.00 77.69 87 ASP A N 1
ATOM 727 C CA . ASP A 1 87 ? -0.038 5.473 21.830 1.00 77.69 87 ASP A CA 1
ATOM 728 C C . ASP A 1 87 ? 0.918 4.454 21.170 1.00 77.69 87 ASP A C 1
ATOM 730 O O . ASP A 1 87 ? 2.067 4.312 21.596 1.00 77.69 87 ASP A O 1
ATOM 734 N N . GLY A 1 88 ? 0.474 3.769 20.111 1.00 74.75 88 GLY A N 1
ATOM 735 C CA . GLY A 1 88 ? 1.225 2.714 19.433 1.00 74.75 88 GLY A CA 1
ATOM 736 C C . GLY A 1 88 ? 1.014 1.318 20.022 1.00 74.75 88 GLY A C 1
ATOM 737 O O . GLY A 1 88 ? 1.665 0.375 19.564 1.00 74.75 88 GLY A O 1
ATOM 738 N N . SER A 1 89 ? 0.127 1.161 21.005 1.00 79.25 89 SER A N 1
ATOM 739 C CA . SER A 1 89 ? -0.235 -0.134 21.577 1.00 79.25 89 SER A CA 1
ATOM 740 C C . SER A 1 89 ? -1.163 -0.898 20.633 1.00 79.25 89 SER A C 1
ATOM 742 O O . SER A 1 89 ? -2.176 -0.381 20.162 1.00 79.25 89 SER A O 1
ATOM 744 N N . GLU A 1 90 ? -0.830 -2.153 20.342 1.00 79.94 90 GLU A N 1
ATOM 745 C CA . GLU A 1 90 ? -1.671 -3.020 19.519 1.00 79.94 90 GLU A CA 1
ATOM 746 C C . GLU A 1 90 ? -2.903 -3.498 20.297 1.00 79.94 90 GLU A C 1
ATOM 748 O O . GLU A 1 90 ? -2.791 -4.164 21.326 1.00 79.94 90 GLU A O 1
ATOM 753 N N . PHE A 1 91 ? -4.088 -3.190 19.773 1.00 73.69 91 PHE A N 1
ATOM 754 C CA . PHE A 1 91 ? -5.370 -3.582 20.352 1.00 73.69 91 PHE A CA 1
ATOM 755 C C . PHE A 1 91 ? -5.872 -4.921 19.803 1.00 73.69 91 PHE A C 1
ATOM 757 O O . PHE A 1 91 ? -6.480 -5.710 20.528 1.00 73.69 91 PHE A O 1
ATOM 764 N N . ASN A 1 92 ? -5.666 -5.174 18.506 1.00 73.31 92 ASN A N 1
ATOM 765 C CA . ASN A 1 92 ? -6.214 -6.348 17.832 1.00 73.31 92 ASN A CA 1
ATOM 766 C C . ASN A 1 92 ? -5.428 -6.690 16.564 1.00 73.31 92 ASN A C 1
ATOM 768 O O . ASN A 1 92 ? -4.960 -5.793 15.864 1.00 73.31 92 ASN A O 1
ATOM 772 N N . MET A 1 93 ? -5.373 -7.976 16.226 1.00 78.50 93 MET A N 1
ATOM 773 C CA . MET A 1 93 ? -4.743 -8.471 15.006 1.00 78.50 93 MET A CA 1
ATOM 774 C C . MET A 1 93 ? -5.611 -9.555 14.371 1.00 78.50 93 MET A C 1
ATOM 776 O O . MET A 1 93 ? -6.150 -10.426 15.057 1.00 78.50 93 MET A O 1
ATOM 780 N N . VAL A 1 94 ? -5.708 -9.520 13.045 1.00 76.94 94 VAL A N 1
ATOM 781 C CA . VAL A 1 94 ? -6.267 -10.603 12.237 1.00 76.94 94 VAL A CA 1
ATOM 782 C C . VAL A 1 94 ? -5.235 -11.021 11.198 1.00 76.94 94 VAL A C 1
ATOM 784 O O . VAL A 1 94 ? -4.648 -10.176 10.525 1.00 76.94 94 VAL A O 1
ATOM 787 N N . THR A 1 95 ? -5.001 -12.326 11.071 1.00 78.75 95 THR A N 1
ATOM 788 C CA . THR A 1 95 ? -4.052 -12.896 10.111 1.00 78.75 95 THR A CA 1
ATOM 789 C C . THR A 1 95 ? -4.679 -14.067 9.373 1.00 78.75 95 THR A C 1
ATOM 791 O O . THR A 1 95 ? -5.524 -14.778 9.908 1.00 78.75 95 THR A O 1
ATOM 794 N N . MET A 1 96 ? -4.241 -14.277 8.134 1.00 72.50 96 MET A N 1
ATOM 795 C CA . MET A 1 96 ? -4.542 -15.487 7.367 1.00 72.50 96 MET A CA 1
ATOM 796 C C . MET A 1 96 ? -3.646 -16.683 7.735 1.00 72.50 96 MET A C 1
ATOM 798 O O . MET A 1 96 ? -3.806 -17.763 7.166 1.00 72.50 96 MET A O 1
ATOM 802 N N . ARG A 1 97 ? -2.670 -16.501 8.637 1.00 65.31 97 ARG A N 1
ATOM 803 C CA . ARG A 1 97 ? -1.833 -17.591 9.160 1.00 65.31 97 ARG A CA 1
ATOM 804 C C . ARG A 1 97 ? -2.550 -18.377 10.259 1.00 65.31 97 ARG A C 1
ATOM 806 O O . ARG A 1 97 ? -3.397 -17.846 10.958 1.00 65.31 97 ARG A O 1
ATOM 813 N N . ASP A 1 98 ? -2.165 -19.647 10.363 1.00 55.53 98 ASP A N 1
ATOM 814 C CA . ASP A 1 98 ? -2.697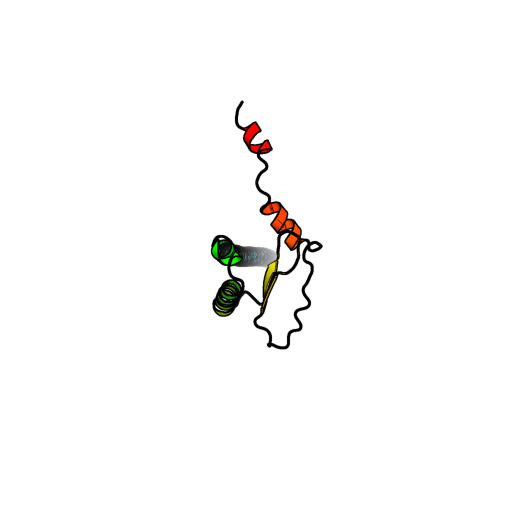 -20.667 11.274 1.00 55.53 98 ASP A CA 1
ATOM 815 C C . ASP A 1 98 ? -2.888 -20.168 12.723 1.00 55.53 98 ASP A C 1
ATOM 817 O O . ASP A 1 98 ? -2.099 -19.352 13.208 1.00 55.53 98 ASP A O 1
ATOM 821 N N . GLU A 1 99 ? -3.886 -20.704 13.433 1.00 54.97 99 GLU A N 1
ATOM 822 C CA . GLU A 1 99 ? -4.333 -20.268 14.777 1.00 54.97 99 GLU A CA 1
ATOM 823 C C . GLU A 1 99 ? -3.236 -20.348 15.863 1.00 54.97 99 GLU A C 1
ATOM 825 O O . GLU A 1 99 ? -3.371 -19.771 16.939 1.00 54.97 99 GLU A O 1
ATOM 830 N N . ASN A 1 100 ? -2.116 -21.018 15.567 1.00 49.38 100 ASN A N 1
ATOM 831 C CA . ASN A 1 100 ? -0.928 -21.120 16.420 1.00 49.38 100 ASN A CA 1
ATOM 832 C C . ASN A 1 100 ? 0.090 -19.977 16.232 1.00 49.38 100 ASN A C 1
ATOM 834 O O . ASN A 1 100 ? 1.205 -20.056 16.757 1.00 49.38 100 ASN A O 1
ATOM 838 N N . TYR A 1 101 ? -0.235 -18.930 15.469 1.00 52.34 101 TYR A N 1
ATOM 839 C CA . TYR A 1 101 ? 0.622 -17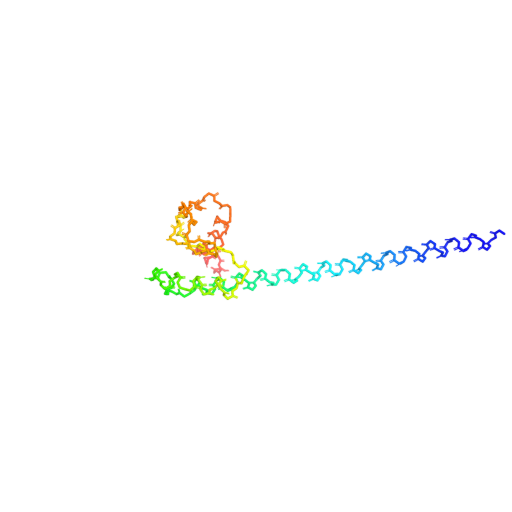.751 15.380 1.00 52.34 101 TYR A CA 1
ATOM 840 C C . TYR A 1 101 ? 0.610 -17.008 16.721 1.00 52.34 101 TYR A C 1
ATOM 842 O O . TYR A 1 101 ? -0.378 -16.378 17.090 1.00 52.34 101 TYR A O 1
ATOM 850 N N . ASN A 1 102 ? 1.717 -17.104 17.460 1.00 49.50 102 ASN A N 1
ATOM 851 C CA . ASN A 1 102 ? 1.907 -16.391 18.717 1.00 49.50 102 ASN A CA 1
ATOM 852 C C . ASN A 1 102 ? 1.966 -14.884 18.420 1.00 49.50 102 ASN A C 1
ATOM 854 O O . ASN A 1 102 ? 3.009 -14.362 18.021 1.00 49.50 102 ASN A O 1
ATOM 858 N N . SER A 1 103 ? 0.829 -14.199 18.542 1.00 54.75 103 SER A N 1
ATOM 859 C CA . SER A 1 103 ? 0.730 -12.751 18.395 1.00 54.75 103 SER A CA 1
ATOM 860 C C . SER A 1 103 ? 1.317 -12.097 19.641 1.00 54.75 103 SER A C 1
ATOM 862 O O . SER A 1 103 ? 0.598 -11.726 20.570 1.00 54.75 103 SER A O 1
ATOM 864 N N . GLU A 1 104 ? 2.641 -11.994 19.704 1.00 59.72 104 GLU A N 1
ATOM 865 C CA . GLU A 1 104 ? 3.247 -11.034 20.618 1.00 59.72 104 GLU A CA 1
ATOM 866 C C . GLU A 1 104 ? 2.670 -9.660 20.260 1.00 59.72 104 GLU A C 1
ATOM 868 O O . GLU A 1 104 ? 2.744 -9.240 19.107 1.00 59.72 104 GLU A O 1
ATOM 873 N N . HIS A 1 105 ? 2.023 -8.994 21.217 1.00 63.66 105 HIS A N 1
ATOM 874 C CA . HIS A 1 105 ? 1.517 -7.642 21.006 1.00 63.66 105 HIS A CA 1
ATOM 875 C C . HIS A 1 105 ? 2.708 -6.734 20.707 1.00 63.66 105 HIS A C 1
ATOM 877 O O . HIS A 1 105 ? 3.581 -6.541 21.560 1.00 63.66 105 HIS A O 1
ATOM 883 N N . HIS A 1 106 ? 2.772 -6.201 19.490 1.00 70.38 106 HIS A N 1
ATOM 884 C CA . HIS A 1 106 ? 3.881 -5.345 19.100 1.00 70.38 106 HIS A CA 1
ATOM 885 C C . HIS A 1 106 ? 3.606 -3.909 19.547 1.00 70.38 106 HIS A C 1
ATOM 887 O O . HIS A 1 106 ? 2.487 -3.410 19.463 1.00 70.38 106 HIS A O 1
ATOM 893 N N . ASN A 1 107 ? 4.652 -3.215 19.997 1.00 78.31 107 ASN A N 1
ATOM 894 C CA . ASN A 1 107 ? 4.599 -1.767 20.146 1.00 78.31 107 ASN A CA 1
ATOM 895 C C . ASN A 1 107 ? 4.991 -1.121 18.809 1.00 78.31 107 ASN A C 1
ATOM 897 O O . ASN A 1 107 ? 6.099 -1.322 18.303 1.00 78.31 107 ASN A O 1
ATOM 901 N N . TRP A 1 108 ? 4.070 -0.350 18.241 1.00 80.12 108 TRP A N 1
ATOM 902 C CA . TRP A 1 108 ? 4.206 0.292 16.937 1.00 80.12 108 TRP A CA 1
ATOM 903 C C . TRP A 1 108 ? 4.755 1.722 17.021 1.00 80.12 108 TRP A C 1
ATOM 905 O O . TRP A 1 108 ? 5.152 2.270 15.997 1.00 80.12 108 TRP A O 1
ATOM 915 N N . SER A 1 109 ? 4.869 2.312 18.216 1.00 79.31 109 SER A N 1
ATOM 916 C CA . SER A 1 109 ? 5.311 3.710 18.410 1.00 79.31 109 SER A CA 1
ATOM 917 C C . SER A 1 109 ? 6.689 4.030 17.807 1.00 79.31 109 SER A C 1
ATOM 919 O O . SER A 1 109 ? 6.930 5.138 17.323 1.00 79.31 109 SER A O 1
ATOM 921 N N . GLY A 1 110 ? 7.599 3.051 17.799 1.00 77.56 110 GLY A N 1
ATOM 922 C CA . GLY A 1 110 ? 8.939 3.183 17.223 1.00 77.56 110 GLY A CA 1
ATOM 923 C C . GLY A 1 110 ? 9.011 2.952 15.712 1.00 77.56 110 GLY A C 1
ATOM 924 O O . GLY A 1 110 ? 10.089 3.093 15.135 1.00 77.56 110 GLY A O 1
ATOM 925 N N . ARG A 1 111 ? 7.907 2.562 15.064 1.00 79.12 111 ARG A N 1
ATOM 926 C CA . ARG A 1 111 ? 7.907 2.210 13.643 1.00 79.12 111 ARG A CA 1
ATOM 927 C C . ARG A 1 111 ? 7.691 3.446 12.762 1.00 79.12 111 ARG A C 1
ATOM 929 O O . ARG A 1 111 ? 6.760 4.215 13.015 1.00 79.12 111 ARG A O 1
ATOM 936 N N . PRO A 1 112 ? 8.506 3.638 11.709 1.00 77.62 112 PRO A N 1
ATOM 937 C CA . PRO A 1 112 ? 8.405 4.810 10.843 1.00 77.62 112 PRO A CA 1
ATOM 938 C C . PRO A 1 112 ? 7.062 4.876 10.105 1.00 77.62 112 PRO A C 1
ATOM 940 O O . PRO A 1 112 ? 6.545 5.969 9.877 1.00 77.62 112 PRO A O 1
ATOM 943 N N . GLU A 1 113 ? 6.451 3.731 9.782 1.00 75.38 113 GLU A N 1
ATOM 944 C CA . GLU A 1 113 ? 5.143 3.690 9.119 1.00 75.38 113 GLU A CA 1
ATOM 945 C C . GLU A 1 113 ? 4.026 4.218 10.031 1.00 75.38 113 GLU A C 1
ATOM 947 O O . GLU A 1 113 ? 3.141 4.945 9.577 1.00 75.38 113 GLU A O 1
ATOM 952 N N . PHE A 1 114 ? 4.093 3.898 11.329 1.00 79.25 114 PHE A N 1
ATOM 953 C CA . PHE A 1 114 ? 3.144 4.388 12.327 1.00 79.25 114 PHE A CA 1
ATOM 954 C C . PHE A 1 114 ? 3.311 5.893 12.559 1.00 79.25 114 PHE A C 1
ATOM 956 O O . PHE A 1 114 ? 2.328 6.633 12.550 1.00 79.25 114 PHE A O 1
ATOM 963 N N . GLN A 1 115 ? 4.552 6.371 12.682 1.00 78.81 115 GLN A N 1
ATOM 964 C CA . GLN A 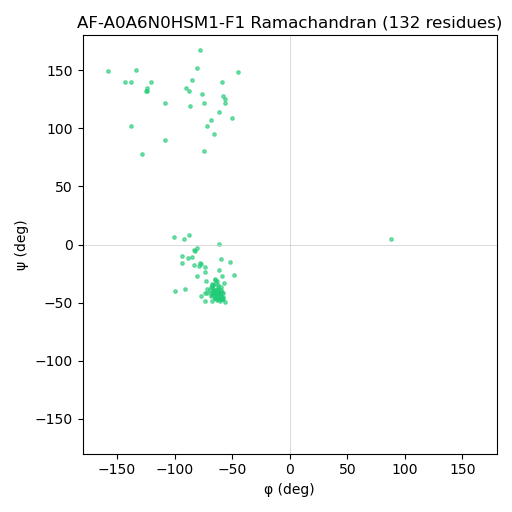1 115 ? 4.838 7.801 12.849 1.00 78.81 115 GLN A CA 1
ATOM 965 C C . GLN A 1 115 ? 4.325 8.628 11.663 1.00 78.81 115 GLN A C 1
ATOM 967 O O . GLN A 1 115 ? 3.642 9.632 11.869 1.00 78.81 115 GLN A O 1
ATOM 972 N N . ALA A 1 116 ? 4.555 8.163 10.432 1.00 78.81 116 ALA A N 1
ATOM 973 C CA . ALA A 1 116 ? 4.051 8.820 9.227 1.00 78.81 116 ALA A CA 1
ATOM 974 C C . ALA A 1 116 ? 2.510 8.860 9.173 1.00 78.81 116 ALA A C 1
ATOM 976 O O . ALA A 1 116 ? 1.926 9.864 8.756 1.00 78.81 116 ALA A O 1
ATOM 977 N N . ALA A 1 117 ? 1.835 7.793 9.615 1.00 72.62 117 ALA A N 1
ATOM 978 C CA . ALA A 1 117 ? 0.375 7.742 9.673 1.00 72.62 117 ALA A CA 1
ATOM 979 C C . ALA A 1 117 ? -0.204 8.703 10.726 1.00 72.62 117 ALA A C 1
ATOM 981 O O . ALA A 1 117 ? -1.178 9.403 10.441 1.00 72.62 117 ALA A O 1
ATOM 982 N N . ILE A 1 118 ? 0.412 8.782 11.912 1.00 77.00 118 ILE A N 1
ATOM 983 C CA . ILE A 1 118 ? 0.027 9.736 12.960 1.00 77.00 118 ILE A CA 1
ATOM 984 C C . ILE A 1 118 ? 0.228 11.171 12.473 1.00 77.00 118 ILE A C 1
ATOM 986 O O . ILE A 1 118 ? -0.676 11.984 12.625 1.00 77.00 118 ILE A O 1
ATOM 990 N N . GLU A 1 119 ? 1.363 11.494 11.849 1.00 76.25 119 GLU A N 1
ATOM 991 C CA . GLU A 1 119 ? 1.624 12.835 11.308 1.00 76.25 119 GLU A CA 1
ATOM 992 C C . GLU A 1 119 ? 0.621 13.252 10.234 1.00 76.25 119 GLU A C 1
ATOM 994 O O . GLU A 1 119 ? 0.132 14.381 10.269 1.00 76.25 119 GLU A O 1
ATOM 999 N N . LYS A 1 120 ? 0.262 12.336 9.327 1.00 71.06 120 LYS A N 1
ATOM 1000 C CA . LYS A 1 120 ? -0.745 12.577 8.286 1.00 71.06 120 LYS A CA 1
ATOM 1001 C C . LYS A 1 120 ? -2.145 12.822 8.863 1.00 71.06 120 LYS A C 1
ATOM 1003 O O . LYS A 1 120 ? -2.908 13.591 8.285 1.00 71.06 120 LYS A O 1
ATOM 1008 N N . ASN A 1 121 ? -2.472 12.177 9.984 1.00 64.44 121 ASN A N 1
ATOM 1009 C CA . ASN A 1 121 ? -3.784 12.244 10.630 1.00 64.44 121 ASN A CA 1
ATOM 1010 C C . ASN A 1 121 ? -3.836 13.202 11.832 1.00 64.44 121 ASN A C 1
ATOM 1012 O O . ASN A 1 121 ? -4.864 13.258 12.512 1.00 64.44 121 ASN A O 1
ATOM 1016 N N . LYS A 1 122 ? -2.769 13.970 12.112 1.00 60.28 122 LYS A N 1
ATOM 1017 C CA . LYS A 1 122 ? -2.832 15.034 13.122 1.00 60.28 122 LYS A CA 1
ATOM 1018 C C . LYS A 1 122 ? -3.949 16.002 12.718 1.00 60.28 122 LYS A C 1
ATOM 1020 O O . LYS A 1 122 ? -3.941 16.475 11.579 1.00 60.28 122 LYS A O 1
ATOM 1025 N N . PRO A 1 123 ? -4.899 16.321 13.616 1.00 49.75 123 PRO A N 1
ATOM 1026 C CA . PRO A 1 123 ? -5.858 17.373 13.335 1.00 49.75 123 PRO A CA 1
ATOM 1027 C C . PRO A 1 123 ? -5.062 18.639 13.032 1.00 49.75 123 PRO A C 1
ATOM 1029 O O . PRO A 1 123 ? -4.189 19.031 13.809 1.00 49.75 123 PRO A O 1
ATOM 1032 N N . VAL A 1 124 ? -5.326 19.229 11.867 1.00 50.41 124 VAL A N 1
ATOM 1033 C CA . VAL A 1 124 ? -4.783 20.524 11.461 1.00 50.41 124 VAL A CA 1
ATOM 1034 C C . VAL A 1 124 ? -5.046 21.487 12.617 1.00 50.41 124 VAL A C 1
ATOM 1036 O O . VAL A 1 124 ? -6.201 21.781 12.922 1.00 50.41 124 VAL A O 1
ATOM 1039 N N . SER A 1 125 ? -3.992 21.881 13.338 1.00 45.94 125 SER A N 1
ATOM 1040 C CA . SER A 1 125 ? -4.144 22.700 14.538 1.00 45.94 125 SER A CA 1
ATOM 1041 C C . SER A 1 125 ? -4.849 24.004 14.163 1.00 45.94 125 SER A C 1
ATOM 1043 O O . SER A 1 125 ? -4.566 24.596 13.115 1.00 45.94 125 SER A O 1
ATOM 1045 N N . GLU A 1 126 ? -5.762 24.463 15.023 1.00 45.88 126 GLU A N 1
ATOM 1046 C CA . GLU A 1 126 ? -6.556 25.695 14.855 1.00 45.88 126 GLU A CA 1
ATOM 1047 C C . GLU A 1 126 ? -5.709 26.946 14.541 1.00 45.88 126 GLU A C 1
ATOM 1049 O O . GLU A 1 126 ? -6.216 27.959 14.061 1.00 45.88 126 GLU A O 1
ATOM 1054 N N . GLU A 1 127 ? -4.397 26.875 14.758 1.00 46.19 127 GLU A N 1
ATOM 1055 C CA . GLU A 1 127 ? -3.424 27.913 14.439 1.00 46.19 127 GLU A CA 1
ATOM 1056 C C . GLU A 1 127 ? -3.290 28.174 12.929 1.00 46.19 127 GLU A C 1
ATOM 1058 O O . GLU A 1 127 ? -3.087 29.312 12.513 1.00 46.19 127 GLU A O 1
ATOM 1063 N N . SER A 1 128 ? -3.504 27.159 12.089 1.00 43.34 128 SER A N 1
ATOM 1064 C CA . SER A 1 128 ? -3.462 27.295 10.623 1.00 43.34 128 SER A 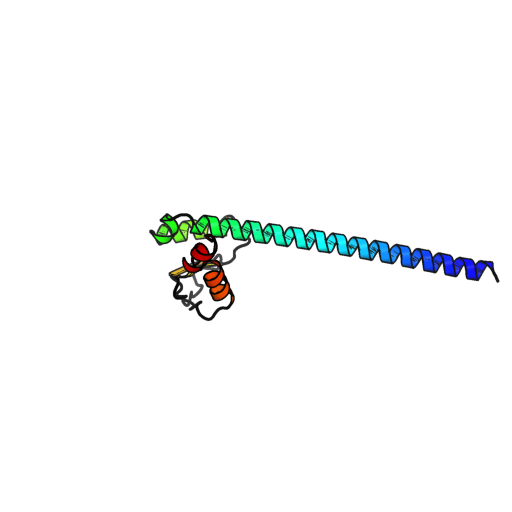CA 1
ATOM 1065 C C . SER A 1 128 ? -4.771 27.814 10.007 1.00 43.34 128 SER A C 1
ATOM 1067 O O . SER A 1 128 ? -4.750 28.375 8.913 1.00 43.34 128 SER A O 1
ATOM 1069 N N . LEU A 1 129 ? -5.892 27.749 10.737 1.00 40.56 129 LEU A N 1
ATOM 1070 C CA . LEU A 1 129 ? -7.153 28.410 10.361 1.00 40.56 129 LEU A CA 1
ATOM 1071 C C . LEU A 1 129 ? -7.155 29.913 10.687 1.00 40.56 129 LEU A C 1
ATOM 1073 O O . LEU A 1 129 ? -7.928 30.668 10.101 1.00 40.56 129 LEU A O 1
ATOM 1077 N N . ARG A 1 130 ? -6.265 30.379 11.574 1.00 41.84 130 ARG A N 1
ATOM 1078 C CA . ARG A 1 130 ? -6.131 31.809 11.907 1.00 41.84 130 ARG A CA 1
ATOM 1079 C C . ARG A 1 130 ? -5.368 32.625 10.861 1.00 41.84 130 ARG A C 1
ATOM 1081 O O . ARG A 1 130 ? -5.485 33.846 10.862 1.00 41.84 130 ARG A O 1
ATOM 1088 N N . ILE A 1 131 ? -4.630 31.979 9.957 1.00 46.56 131 ILE A N 1
ATOM 1089 C CA . ILE A 1 131 ? -3.836 32.662 8.918 1.00 46.56 131 ILE A CA 1
ATOM 1090 C C . ILE A 1 131 ? -4.694 33.004 7.678 1.00 46.56 131 ILE A C 1
ATOM 1092 O O . ILE A 1 131 ? -4.278 33.796 6.841 1.00 46.56 131 ILE A O 1
ATOM 1096 N N . ALA A 1 132 ? -5.924 32.484 7.572 1.00 41.72 132 ALA A N 1
ATOM 1097 C CA . ALA A 1 132 ? -6.807 32.710 6.419 1.00 41.72 132 ALA A CA 1
ATOM 1098 C C . ALA A 1 132 ? -7.773 33.911 6.552 1.00 41.72 132 ALA A C 1
ATOM 1100 O O . ALA A 1 132 ? -8.602 34.121 5.669 1.00 41.72 132 ALA A O 1
ATOM 1101 N N . HIS A 1 133 ? -7.677 34.708 7.621 1.00 40.84 133 HIS A N 1
ATOM 1102 C CA . HIS A 1 133 ? -8.463 35.936 7.782 1.00 40.84 133 HIS A CA 1
ATOM 1103 C C . HIS A 1 133 ? -7.570 37.133 8.113 1.00 40.84 133 HIS A C 1
ATOM 1105 O O . HIS A 1 133 ? -7.525 37.560 9.263 1.00 40.84 133 HIS A O 1
ATOM 1111 N N . TRP A 1 134 ? -6.901 37.672 7.093 1.00 43.41 134 TRP A N 1
ATOM 1112 C CA . TRP A 1 134 ? -6.525 39.086 6.986 1.00 43.41 134 TRP A CA 1
ATOM 1113 C C . TRP A 1 134 ? -6.597 39.516 5.523 1.00 43.41 134 TRP A C 1
ATOM 1115 O O . TRP A 1 134 ? -6.077 38.763 4.670 1.00 43.41 134 TRP A O 1
#

Organism: NCBI:txid2738883

Solvent-accessible surface area (backbone atoms only — not comparable to full-atom values): 7984 Å² total; per-residue (Å²): 118,71,68,62,56,52,51,51,52,51,50,51,51,53,50,51,57,50,49,54,51,49,53,57,46,51,50,50,52,50,50,52,51,50,51,51,51,52,52,53,54,50,52,56,49,48,57,56,51,55,54,69,67,40,75,64,45,82,74,34,78,67,61,33,49,52,53,49,46,50,47,40,70,74,39,78,84,49,63,66,49,76,42,63,47,98,79,19,47,51,76,47,76,45,61,82,65,65,94,82,63,81,77,73,78,55,74,40,62,86,36,69,71,49,49,52,52,50,64,73,64,50,74,81,56,73,72,69,66,60,72,77,72,126